Protein AF-A0A947RTA6-F1 (afdb_monomer_lite)

Structure (mmCIF, N/CA/C/O backbone):
data_AF-A0A947RTA6-F1
#
_entry.id   AF-A0A947RTA6-F1
#
loop_
_atom_site.group_PDB
_atom_site.id
_atom_site.type_symbol
_atom_site.label_atom_id
_atom_site.label_alt_id
_atom_site.label_comp_id
_atom_site.label_asym_id
_atom_site.label_entity_id
_atom_site.label_seq_id
_atom_site.pdbx_PDB_ins_code
_atom_site.Cartn_x
_atom_site.Cartn_y
_atom_site.Cartn_z
_atom_site.occupancy
_atom_site.B_iso_or_equiv
_atom_site.auth_seq_id
_atom_site.auth_comp_id
_atom_site.auth_asym_id
_atom_site.auth_atom_id
_atom_site.pdbx_PDB_model_num
ATOM 1 N N . ILE A 1 1 ? -16.380 -13.265 -7.299 1.00 76.31 1 ILE A N 1
ATOM 2 C CA . ILE A 1 1 ? -17.828 -12.977 -7.112 1.00 76.31 1 ILE A CA 1
ATOM 3 C C . ILE A 1 1 ? -18.449 -13.921 -6.078 1.00 76.31 1 ILE A C 1
ATOM 5 O O . ILE A 1 1 ? -18.954 -13.414 -5.090 1.00 76.31 1 ILE A O 1
ATOM 9 N N . CYS A 1 2 ? -18.299 -15.249 -6.206 1.00 90.50 2 CYS A N 1
ATOM 10 C CA . CYS A 1 2 ? -18.818 -16.237 -5.237 1.00 90.50 2 CYS A CA 1
ATOM 11 C C . CYS A 1 2 ? -18.542 -15.902 -3.748 1.00 90.50 2 CYS A C 1
ATOM 13 O O . CYS A 1 2 ? -19.460 -15.911 -2.937 1.00 90.50 2 CYS A O 1
ATOM 15 N N . TRP A 1 3 ? -17.313 -15.512 -3.388 1.00 91.00 3 TRP A N 1
ATOM 16 C CA . TRP A 1 3 ? -16.952 -15.201 -1.994 1.00 91.00 3 TRP A CA 1
ATOM 17 C C . TRP A 1 3 ? -17.714 -14.010 -1.384 1.00 91.00 3 TRP A C 1
ATOM 19 O O . TRP A 1 3 ? -18.095 -14.059 -0.215 1.00 91.00 3 TRP A O 1
ATOM 29 N N . LEU A 1 4 ? -17.994 -12.964 -2.173 1.00 91.19 4 LEU A N 1
ATOM 30 C CA . LEU A 1 4 ? -18.805 -11.832 -1.707 1.00 91.19 4 LEU A CA 1
ATOM 31 C C . LEU A 1 4 ? -20.249 -12.275 -1.475 1.00 91.19 4 LEU A C 1
ATOM 33 O O . LEU A 1 4 ? -20.838 -11.946 -0.451 1.00 91.19 4 LEU A O 1
ATOM 37 N N . THR A 1 5 ? -20.789 -13.078 -2.393 1.00 91.19 5 THR A N 1
ATOM 38 C CA . THR A 1 5 ? -22.144 -13.625 -2.285 1.00 91.19 5 THR A CA 1
ATOM 39 C C . THR A 1 5 ? -22.299 -14.469 -1.020 1.00 91.19 5 THR A C 1
ATOM 41 O O . THR A 1 5 ? -23.228 -14.248 -0.251 1.00 91.19 5 THR A O 1
ATOM 44 N N . VAL A 1 6 ? -21.360 -15.379 -0.748 1.00 90.88 6 VAL A N 1
ATOM 45 C CA . VAL A 1 6 ? -21.390 -16.226 0.458 1.00 90.88 6 VAL A CA 1
ATOM 46 C C . VAL A 1 6 ? -21.238 -15.395 1.736 1.00 90.88 6 VAL A C 1
ATOM 48 O O . VAL A 1 6 ? -21.965 -15.624 2.703 1.00 90.88 6 VAL A O 1
ATOM 51 N N . THR A 1 7 ? -20.348 -14.398 1.741 1.00 89.25 7 THR A N 1
ATOM 52 C CA . THR A 1 7 ? -20.145 -13.512 2.901 1.00 89.25 7 THR A CA 1
ATOM 53 C C . THR A 1 7 ? -21.414 -12.730 3.243 1.00 89.25 7 THR A C 1
ATOM 55 O O . THR A 1 7 ? -21.774 -12.642 4.412 1.00 89.25 7 THR A O 1
ATOM 58 N N . LEU A 1 8 ? -22.118 -12.204 2.237 1.00 87.38 8 LEU A N 1
ATOM 59 C CA . LEU A 1 8 ? -23.339 -11.416 2.440 1.00 87.38 8 LEU A CA 1
ATOM 60 C C . LEU A 1 8 ? -24.567 -12.273 2.780 1.00 87.38 8 LEU A C 1
ATOM 62 O O . LEU A 1 8 ? -25.468 -11.796 3.465 1.00 87.38 8 LEU A O 1
ATOM 66 N N . LEU A 1 9 ? -24.611 -13.526 2.317 1.00 91.50 9 LEU A N 1
ATOM 67 C CA . LEU A 1 9 ? -25.694 -14.465 2.634 1.00 91.50 9 LEU A CA 1
ATOM 68 C C . LEU A 1 9 ? -25.563 -15.088 4.031 1.00 91.50 9 LEU A C 1
ATO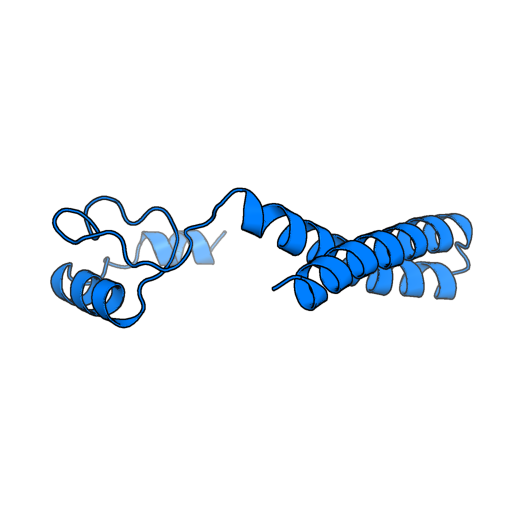M 70 O O . LEU A 1 9 ? -26.551 -15.564 4.592 1.00 91.50 9 LEU A O 1
ATOM 74 N N . THR A 1 10 ? -24.359 -15.114 4.600 1.00 89.56 10 THR A N 1
ATOM 75 C CA . THR A 1 10 ? -24.128 -15.688 5.929 1.00 89.56 10 THR A CA 1
ATOM 76 C C . THR A 1 10 ? -24.678 -14.755 7.008 1.00 89.56 10 THR A C 1
ATOM 78 O O . THR A 1 10 ? -24.485 -13.542 6.953 1.00 89.56 10 THR A O 1
ATOM 81 N N . ARG A 1 11 ? -25.366 -15.308 8.019 1.00 87.75 11 ARG A N 1
ATOM 82 C CA . ARG A 1 11 ? -25.936 -14.489 9.100 1.00 87.75 11 ARG A CA 1
ATOM 83 C C . ARG A 1 11 ? -24.830 -13.734 9.848 1.00 87.75 11 ARG A C 1
ATOM 85 O O . ARG A 1 11 ? -23.826 -14.352 10.213 1.00 87.75 11 ARG A O 1
ATOM 92 N N . PRO A 1 12 ? -25.024 -12.437 10.138 1.00 84.38 12 PRO A N 1
ATOM 93 C CA . PRO A 1 12 ? -24.071 -11.677 10.932 1.00 84.38 12 PRO A CA 1
ATOM 94 C C . PRO A 1 12 ? -23.974 -12.241 12.356 1.00 84.38 12 PRO A C 1
ATOM 96 O O . PRO A 1 12 ? -24.940 -12.768 12.911 1.00 84.38 12 PRO A O 1
ATOM 99 N N . VAL A 1 13 ? -22.789 -12.122 12.956 1.00 87.50 13 VAL A N 1
ATOM 100 C CA . VAL A 1 13 ? -22.541 -12.538 14.343 1.00 87.50 13 VAL A CA 1
ATOM 101 C C . VAL A 1 13 ? -23.328 -11.664 15.331 1.00 87.50 13 VAL A C 1
ATOM 103 O O . VAL A 1 13 ? -23.611 -10.499 15.056 1.00 87.50 13 VAL A O 1
ATOM 106 N N . ALA A 1 14 ? -23.659 -12.210 16.505 1.00 91.06 14 ALA A N 1
ATOM 107 C CA . ALA A 1 14 ? -24.362 -11.473 17.555 1.00 91.06 14 ALA A CA 1
ATOM 108 C C . ALA A 1 14 ? -23.615 -10.191 17.980 1.00 91.06 14 ALA A C 1
ATOM 110 O O . ALA A 1 14 ? -22.394 -10.200 18.168 1.00 91.06 14 ALA A O 1
ATOM 111 N N . MET A 1 15 ? -24.369 -9.106 18.198 1.00 87.75 15 MET A N 1
ATOM 112 C CA . MET A 1 15 ? -23.835 -7.772 18.506 1.00 87.75 15 MET A CA 1
ATOM 113 C C . MET A 1 15 ? -22.956 -7.753 19.765 1.00 87.75 15 MET A C 1
ATOM 115 O O . MET A 1 15 ? -21.919 -7.092 19.786 1.00 87.75 15 MET A O 1
ATOM 119 N N . ASP A 1 16 ? -23.308 -8.525 20.794 1.00 87.06 16 ASP A N 1
ATOM 120 C CA . ASP A 1 16 ? -22.534 -8.575 22.040 1.00 87.06 16 ASP A CA 1
ATOM 121 C C . ASP A 1 16 ? -21.140 -9.174 21.837 1.00 87.06 16 ASP A C 1
ATOM 123 O O . ASP A 1 16 ? -20.160 -8.683 22.402 1.00 87.06 16 ASP A O 1
ATOM 127 N N . ARG A 1 17 ? -21.011 -10.173 20.951 1.00 87.81 17 ARG A N 1
ATOM 128 C CA . ARG A 1 17 ? -19.695 -10.708 20.576 1.00 87.81 17 ARG A CA 1
ATOM 129 C C . ARG A 1 17 ? -18.867 -9.681 19.815 1.00 87.81 17 ARG A C 1
ATOM 131 O O . ARG A 1 17 ? -17.665 -9.578 20.049 1.00 87.81 17 ARG A O 1
ATOM 138 N N . LEU A 1 18 ? -19.503 -8.914 18.932 1.00 86.88 18 LEU A N 1
ATOM 139 C CA . LEU A 1 18 ? -18.837 -7.881 18.143 1.00 86.88 18 LEU A CA 1
ATOM 140 C C . LEU A 1 18 ? -18.309 -6.747 19.037 1.00 86.88 18 LEU A C 1
ATOM 142 O O . LEU A 1 18 ? -17.173 -6.307 18.872 1.00 86.88 18 LEU A O 1
ATOM 146 N N . ARG A 1 19 ? -19.086 -6.348 20.051 1.00 86.12 19 ARG A N 1
ATOM 147 C CA . ARG A 1 19 ? -18.668 -5.381 21.080 1.00 86.12 19 ARG A CA 1
ATOM 148 C C . ARG A 1 19 ? -17.522 -5.904 21.944 1.00 86.12 19 ARG A C 1
ATOM 150 O O . ARG A 1 19 ? -16.575 -5.161 22.198 1.00 86.12 19 ARG A O 1
ATOM 157 N N . ALA A 1 20 ? -17.580 -7.168 22.373 1.00 86.50 20 ALA A N 1
ATOM 158 C CA . ALA A 1 20 ? -16.503 -7.798 23.140 1.00 86.50 20 ALA A CA 1
ATOM 159 C C . ALA A 1 20 ? -15.194 -7.869 22.333 1.00 86.50 20 ALA A C 1
ATOM 161 O O . ALA A 1 20 ? -14.123 -7.563 22.856 1.00 86.50 20 ALA A O 1
ATOM 162 N N . PHE A 1 21 ? -15.282 -8.203 21.043 1.00 85.38 21 PHE A N 1
ATOM 163 C CA . PHE A 1 21 ? -14.144 -8.184 20.126 1.00 85.38 21 PHE A CA 1
ATOM 164 C C . PHE A 1 21 ? -13.566 -6.773 19.956 1.00 85.38 21 PHE A C 1
ATOM 166 O O . PHE A 1 21 ? -12.362 -6.578 20.132 1.00 85.38 21 PHE A O 1
ATOM 173 N N . HIS A 1 22 ? -14.423 -5.785 19.674 1.00 83.50 22 HIS A N 1
ATOM 174 C CA . HIS A 1 22 ? -14.016 -4.392 19.489 1.00 83.50 22 HIS A CA 1
ATOM 175 C C . HIS A 1 22 ? -13.304 -3.839 20.732 1.00 83.50 22 HIS A C 1
ATOM 177 O O . HIS A 1 22 ? -12.262 -3.202 20.615 1.00 83.50 22 HIS A O 1
ATOM 183 N N . ALA A 1 23 ? -13.815 -4.142 21.930 1.00 81.56 23 ALA A N 1
ATOM 184 C CA . ALA A 1 23 ? -13.194 -3.731 23.189 1.00 81.56 23 ALA A CA 1
ATOM 185 C C . ALA A 1 23 ? -11.824 -4.385 23.436 1.00 81.56 23 ALA A C 1
ATOM 187 O O . ALA A 1 23 ? -10.976 -3.779 24.083 1.00 81.56 23 ALA A O 1
ATOM 188 N N . ARG A 1 24 ? -11.607 -5.610 22.942 1.00 82.56 24 ARG A N 1
ATOM 189 C CA . ARG A 1 24 ? -10.357 -6.352 23.149 1.00 82.56 24 ARG A CA 1
ATOM 190 C C . ARG A 1 24 ? -9.249 -5.932 22.189 1.00 82.56 24 ARG A C 1
ATOM 192 O O . ARG A 1 24 ? -8.097 -5.865 22.597 1.00 82.56 24 ARG A O 1
ATOM 199 N N . VAL A 1 25 ? -9.585 -5.730 20.917 1.00 80.25 25 VAL A N 1
ATOM 200 C CA . VAL A 1 25 ? -8.592 -5.503 19.852 1.00 80.25 25 VAL A CA 1
ATOM 201 C C . VAL A 1 25 ? -8.409 -4.014 19.551 1.00 80.25 25 VAL A C 1
ATOM 203 O O . VAL A 1 25 ? -7.378 -3.633 19.012 1.00 80.25 25 VAL A O 1
ATOM 206 N N . GLY A 1 26 ? -9.385 -3.170 19.903 1.00 75.31 26 GLY A N 1
ATOM 207 C CA . GLY A 1 26 ? -9.363 -1.742 19.578 1.00 75.31 26 GLY A CA 1
ATOM 208 C C . GLY A 1 26 ? -9.102 -1.457 18.094 1.00 75.31 26 GLY A C 1
ATOM 209 O O . GLY A 1 26 ? -8.222 -0.654 17.786 1.00 75.31 26 GLY A O 1
ATOM 210 N N . PRO A 1 27 ? -9.787 -2.145 17.165 1.00 71.94 27 PRO A N 1
ATOM 211 C CA . PRO A 1 27 ? -9.468 -2.047 15.750 1.00 71.94 27 PRO A CA 1
ATOM 212 C C . PRO A 1 27 ? -9.744 -0.637 15.209 1.00 71.94 27 PRO A C 1
ATOM 214 O O . PRO A 1 27 ? -10.804 -0.062 15.450 1.00 71.94 27 PRO A O 1
ATOM 217 N N . GLY A 1 28 ? -8.823 -0.105 14.407 1.00 69.31 28 GLY A N 1
ATOM 218 C CA . GLY A 1 28 ? -9.071 1.112 13.636 1.00 69.31 28 GLY A CA 1
ATOM 219 C C . GLY A 1 28 ? -10.157 0.905 12.567 1.00 69.31 28 GLY A C 1
ATOM 220 O O . GLY A 1 28 ? -10.387 -0.216 12.111 1.00 69.31 28 GLY A O 1
ATOM 221 N N . GLY A 1 29 ? -10.829 1.983 12.148 1.00 71.94 29 GLY A N 1
ATOM 222 C CA . GLY A 1 29 ? -11.777 1.969 11.022 1.00 71.94 29 GLY A CA 1
ATOM 223 C C . GLY A 1 29 ? -13.206 2.398 11.371 1.00 71.94 29 GLY A C 1
ATOM 224 O O . GLY A 1 29 ? -13.462 2.982 12.422 1.00 71.94 29 GLY A O 1
ATOM 225 N N . ILE A 1 30 ? -14.143 2.134 10.453 1.00 74.56 30 ILE A N 1
ATOM 226 C CA . ILE A 1 30 ? -15.545 2.569 10.549 1.00 74.56 30 ILE A CA 1
ATOM 227 C C . ILE A 1 30 ? -16.373 1.474 11.238 1.00 74.56 30 ILE A C 1
ATOM 229 O O . ILE A 1 30 ? -16.919 0.588 10.587 1.00 74.56 30 ILE A O 1
ATOM 233 N N . TRP A 1 31 ? -16.467 1.540 12.568 1.00 78.75 31 TRP A N 1
ATOM 234 C CA . TRP A 1 31 ? -17.179 0.549 13.394 1.00 78.75 31 TRP A CA 1
ATOM 235 C C . TRP A 1 31 ? -18.640 0.909 13.718 1.00 78.75 31 TRP A C 1
ATOM 237 O O . TRP A 1 31 ? -19.341 0.127 14.361 1.00 78.75 31 TRP A O 1
ATOM 247 N N . GLY A 1 32 ? -19.122 2.066 13.249 1.00 76.56 32 GLY A N 1
ATOM 248 C CA . GLY A 1 32 ? -20.529 2.483 13.304 1.00 76.56 32 GLY A CA 1
ATOM 249 C C . GLY A 1 32 ? -21.229 2.171 14.645 1.00 76.56 32 GLY A C 1
ATOM 250 O O . GLY A 1 32 ? -20.736 2.589 15.695 1.00 76.56 32 GLY A O 1
ATOM 251 N N . PRO A 1 33 ? -22.352 1.421 14.652 1.00 79.56 33 PRO A N 1
ATOM 252 C CA . PRO A 1 33 ? -23.144 1.150 15.860 1.00 79.56 33 PRO A CA 1
ATOM 253 C C . PRO A 1 33 ? -22.445 0.249 16.895 1.00 79.56 33 PRO A C 1
ATOM 255 O O . PRO A 1 33 ? -22.888 0.178 18.040 1.00 79.56 33 PRO A O 1
ATOM 258 N N . VAL A 1 34 ? -21.355 -0.431 16.526 1.00 82.44 34 VAL A N 1
ATOM 259 C CA . VAL A 1 34 ? -20.557 -1.263 17.446 1.00 82.44 34 VAL A CA 1
ATOM 260 C C . VAL A 1 34 ? -19.726 -0.392 18.385 1.00 82.44 34 VAL A C 1
ATOM 262 O O . VAL A 1 34 ? -19.531 -0.749 19.547 1.00 82.44 34 VAL A O 1
ATOM 265 N N . ALA A 1 35 ? -19.258 0.753 17.883 1.00 74.50 35 ALA A N 1
ATOM 266 C CA . ALA A 1 35 ? -18.440 1.705 18.626 1.00 74.50 35 ALA A CA 1
ATOM 267 C C . ALA A 1 35 ? -19.270 2.743 19.406 1.00 74.50 35 ALA A C 1
ATOM 269 O O . ALA A 1 35 ? -18.719 3.476 20.226 1.00 74.50 35 ALA A O 1
ATOM 270 N N . ALA A 1 36 ? -20.587 2.810 19.181 1.00 68.56 36 ALA A N 1
ATOM 271 C CA . ALA A 1 36 ? -21.465 3.757 19.859 1.00 68.56 36 ALA A CA 1
ATOM 272 C C . ALA A 1 36 ? -21.454 3.535 21.387 1.00 68.56 36 ALA A C 1
ATOM 274 O O . ALA A 1 36 ? -21.787 2.454 21.871 1.00 68.56 36 ALA A O 1
ATOM 275 N N . GLY A 1 37 ? -21.075 4.570 22.146 1.00 61.41 37 GLY A N 1
ATOM 276 C CA . GLY A 1 37 ? -21.089 4.562 23.616 1.00 61.41 37 GLY A CA 1
ATOM 277 C C . GLY A 1 37 ? -19.803 4.084 24.303 1.00 61.41 37 GLY A C 1
ATOM 278 O O . GLY A 1 37 ? -19.792 3.957 25.525 1.00 61.41 37 GLY A O 1
ATOM 279 N N . ARG A 1 38 ? -18.710 3.842 23.566 1.00 62.47 38 ARG A N 1
ATOM 280 C CA . ARG A 1 38 ? -17.369 3.611 24.139 1.00 62.47 38 ARG A CA 1
ATOM 281 C C . ARG A 1 38 ? -16.402 4.693 23.642 1.00 62.47 38 ARG A C 1
ATOM 283 O O . ARG A 1 38 ? -16.504 5.068 22.474 1.00 62.47 38 ARG A O 1
ATOM 290 N N . PRO A 1 39 ? -15.466 5.194 24.476 1.00 55.66 39 PRO A N 1
ATOM 291 C CA . PRO A 1 39 ? -14.395 6.051 23.980 1.00 55.66 39 PRO A CA 1
ATOM 292 C C . PRO A 1 39 ? -13.678 5.314 22.848 1.00 55.66 39 PRO A C 1
ATOM 294 O O . PRO A 1 39 ? -13.412 4.114 22.971 1.00 55.66 39 PRO A O 1
ATOM 297 N N . ALA A 1 40 ? -13.443 6.016 21.735 1.00 57.22 40 ALA A N 1
ATOM 298 C CA . ALA A 1 40 ? -12.715 5.474 20.596 1.00 57.22 40 ALA A CA 1
ATOM 299 C C . ALA A 1 40 ? -11.450 4.798 21.127 1.00 57.22 40 ALA A C 1
ATOM 301 O O . ALA A 1 40 ? -10.691 5.419 21.875 1.00 57.22 40 ALA A O 1
ATOM 302 N N . ALA A 1 41 ? -11.265 3.513 20.813 1.00 55.94 41 ALA A N 1
ATOM 303 C CA . ALA A 1 41 ? -10.024 2.845 21.155 1.00 55.94 41 ALA A CA 1
ATOM 304 C C . ALA A 1 41 ? -8.892 3.712 20.599 1.00 55.94 41 ALA A C 1
ATOM 306 O O . ALA A 1 41 ? -8.929 4.106 19.436 1.00 55.94 41 ALA A O 1
ATOM 307 N N . THR A 1 42 ? -7.910 4.032 21.433 1.00 52.66 42 THR A N 1
ATOM 308 C CA . THR A 1 42 ? -6.737 4.860 21.113 1.00 52.66 42 THR A CA 1
ATOM 309 C C . THR A 1 42 ? -5.807 4.221 20.071 1.00 52.66 42 THR A C 1
ATOM 311 O O . THR A 1 42 ? -4.663 4.637 19.913 1.00 52.66 42 THR A O 1
ATOM 314 N N . GLY A 1 43 ? -6.288 3.219 19.335 1.00 54.00 43 GLY A N 1
ATOM 315 C CA . GLY A 1 43 ? -5.675 2.734 18.117 1.00 54.00 43 GLY A CA 1
ATOM 316 C C . GLY A 1 43 ? -6.000 3.718 17.011 1.00 54.00 43 GLY A C 1
ATOM 317 O O . GLY A 1 43 ? -7.163 3.892 16.648 1.00 54.00 43 GLY A O 1
ATOM 318 N N . THR A 1 44 ? -4.961 4.377 16.509 1.00 55.88 44 THR A N 1
A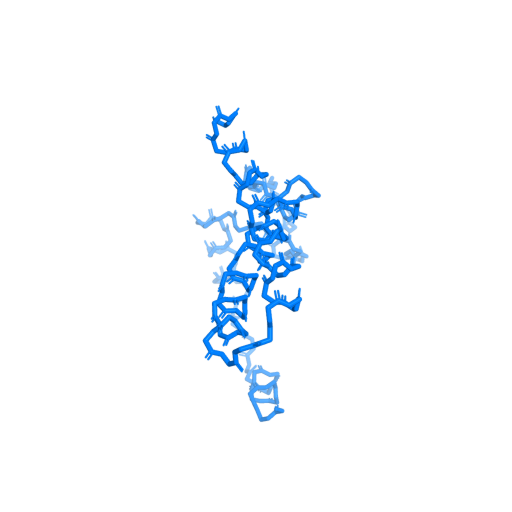TOM 319 C CA . THR A 1 44 ? -4.965 5.122 15.255 1.00 55.88 44 THR A CA 1
ATOM 320 C C . THR A 1 44 ? -5.914 4.450 14.269 1.00 55.88 44 THR A C 1
ATOM 322 O O . THR A 1 44 ? -5.660 3.358 13.758 1.00 55.88 44 THR A O 1
ATOM 325 N N . GLY A 1 45 ? -7.064 5.088 14.033 1.00 54.31 45 GLY A N 1
ATOM 326 C CA . GLY A 1 45 ? -7.942 4.704 12.938 1.00 54.31 45 GLY A CA 1
ATOM 327 C C . GLY A 1 45 ? -7.156 4.712 11.629 1.00 54.31 45 GLY A C 1
ATOM 328 O O . GLY A 1 45 ? -5.983 5.078 11.605 1.00 54.31 45 GLY A O 1
ATOM 329 N N . LEU A 1 46 ? -7.803 4.354 10.522 1.00 56.16 46 LEU A N 1
ATOM 330 C CA . LEU A 1 46 ? -7.267 4.570 9.177 1.00 56.16 46 LEU A CA 1
ATOM 331 C C . LEU A 1 46 ? -7.093 6.084 8.931 1.00 56.16 46 LEU A C 1
ATOM 333 O O . LEU A 1 46 ? -7.870 6.724 8.230 1.00 56.16 46 LEU A O 1
ATOM 337 N N . ALA A 1 47 ? -6.128 6.686 9.611 1.00 62.66 47 ALA A N 1
ATOM 338 C CA . ALA A 1 47 ? -5.820 8.085 9.573 1.00 62.66 47 ALA A CA 1
ATOM 339 C C . ALA A 1 47 ? -5.038 8.318 8.292 1.00 62.66 47 ALA A C 1
ATOM 341 O O . ALA A 1 47 ? -4.268 7.468 7.836 1.00 62.66 47 ALA A O 1
ATOM 342 N N . TRP A 1 48 ? -5.194 9.510 7.733 1.00 58.81 48 TRP A N 1
ATOM 343 C CA . TRP A 1 48 ? -4.462 9.919 6.540 1.00 58.81 48 TRP A CA 1
ATOM 344 C C . TRP A 1 48 ? -2.937 9.742 6.694 1.00 58.81 48 TRP A C 1
ATOM 346 O O . TRP A 1 48 ? -2.238 9.443 5.728 1.00 58.81 48 TRP A O 1
ATOM 356 N N . GLY A 1 49 ? -2.432 9.831 7.933 1.00 67.56 49 GLY A N 1
ATOM 357 C CA . GLY A 1 49 ? -1.036 9.564 8.285 1.00 67.56 49 GLY A CA 1
ATOM 358 C C . GLY A 1 49 ? -0.570 8.124 8.040 1.00 67.56 49 GLY A C 1
ATOM 359 O O . GLY A 1 49 ? 0.599 7.931 7.729 1.00 67.56 49 GLY A O 1
ATOM 360 N N . THR A 1 50 ? -1.458 7.127 8.097 1.00 74.25 50 THR A N 1
ATOM 361 C CA . THR A 1 50 ? -1.135 5.704 7.866 1.00 74.25 50 THR A CA 1
ATOM 362 C C . THR A 1 50 ? -1.233 5.316 6.385 1.00 74.25 50 THR A C 1
ATOM 364 O O . THR A 1 50 ? -0.591 4.362 5.949 1.00 74.25 50 THR A O 1
ATOM 367 N N . LEU A 1 51 ? -1.978 6.077 5.573 1.00 81.38 51 LEU A N 1
ATOM 368 C CA . LEU A 1 51 ? -2.122 5.805 4.136 1.00 81.38 51 LEU A CA 1
ATOM 369 C C . LEU A 1 51 ? -0.830 6.059 3.354 1.00 81.38 51 LEU A C 1
ATOM 371 O O . LEU A 1 51 ? -0.521 5.322 2.422 1.00 81.38 51 LEU A O 1
ATOM 375 N N . ARG A 1 52 ? -0.057 7.080 3.739 1.00 83.31 52 ARG A N 1
ATOM 376 C CA . ARG A 1 52 ? 1.222 7.415 3.096 1.00 83.31 52 ARG A CA 1
ATOM 377 C C . ARG A 1 52 ? 2.268 6.292 3.211 1.00 83.31 52 ARG A C 1
ATOM 379 O O . ARG A 1 52 ? 2.748 5.860 2.163 1.00 83.31 52 ARG A O 1
ATOM 386 N N . PRO A 1 53 ? 2.621 5.783 4.409 1.00 86.31 53 PRO A N 1
ATOM 387 C CA . PRO A 1 53 ? 3.541 4.652 4.525 1.00 86.31 53 PRO A CA 1
ATOM 388 C C . PRO A 1 53 ? 2.969 3.372 3.904 1.00 86.31 53 PRO A C 1
ATOM 390 O O . PRO A 1 53 ? 3.725 2.603 3.318 1.00 86.31 53 PRO A O 1
ATOM 393 N N . TRP A 1 54 ? 1.647 3.165 3.948 1.00 87.75 54 TRP A N 1
ATOM 394 C CA . TRP A 1 54 ? 1.005 2.037 3.265 1.00 87.75 54 TRP A CA 1
ATOM 395 C C . TRP A 1 54 ? 1.210 2.087 1.745 1.00 87.75 54 TRP A C 1
ATOM 397 O O . TRP A 1 54 ? 1.716 1.129 1.163 1.00 87.75 54 TRP A O 1
ATOM 407 N N . ALA A 1 55 ? 0.886 3.213 1.103 1.00 90.50 55 ALA A N 1
ATOM 408 C CA . ALA A 1 55 ? 1.056 3.387 -0.338 1.00 90.50 55 ALA A CA 1
ATOM 409 C C . ALA A 1 55 ? 2.534 3.295 -0.749 1.00 90.50 55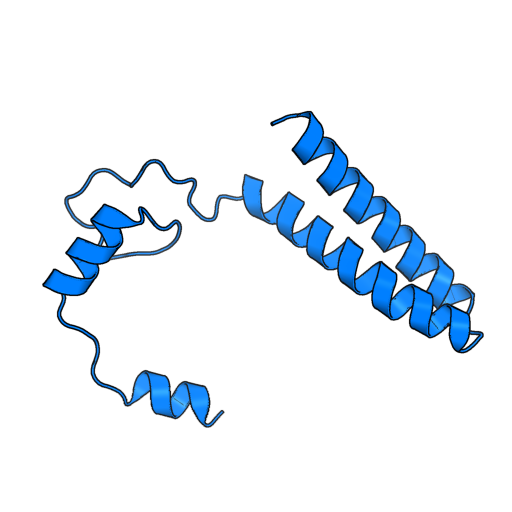 ALA A C 1
ATOM 411 O O . ALA A 1 55 ? 2.858 2.698 -1.775 1.00 90.50 55 ALA A O 1
ATOM 412 N N . ALA A 1 56 ? 3.436 3.830 0.077 1.00 91.69 56 ALA A N 1
ATOM 413 C CA . ALA A 1 56 ? 4.874 3.709 -0.129 1.00 91.69 56 ALA A CA 1
ATOM 414 C C . ALA A 1 56 ? 5.357 2.250 -0.048 1.00 91.69 56 ALA A C 1
ATOM 416 O O . ALA A 1 56 ? 6.150 1.828 -0.889 1.00 91.69 56 ALA A O 1
ATOM 417 N N . GLY A 1 57 ? 4.840 1.462 0.901 1.00 92.25 57 GLY A N 1
ATOM 418 C CA . GLY A 1 57 ? 5.109 0.026 0.995 1.00 92.25 57 GLY A CA 1
ATOM 419 C C . GLY A 1 57 ? 4.594 -0.742 -0.223 1.00 92.25 57 GLY A C 1
ATOM 420 O O . GLY A 1 57 ? 5.327 -1.537 -0.804 1.00 92.25 57 GLY A O 1
ATOM 421 N N . VAL A 1 58 ? 3.376 -0.440 -0.677 1.00 94.50 58 VAL A N 1
ATOM 422 C CA . VAL A 1 58 ? 2.794 -1.019 -1.900 1.00 94.50 58 VAL A CA 1
ATOM 423 C C . VAL A 1 58 ? 3.667 -0.716 -3.125 1.00 94.50 58 VAL A C 1
ATOM 425 O O . VAL A 1 58 ? 4.001 -1.629 -3.883 1.00 94.50 58 VAL A O 1
ATOM 428 N N . ALA A 1 59 ? 4.080 0.543 -3.300 1.00 93.38 59 ALA A N 1
ATOM 429 C 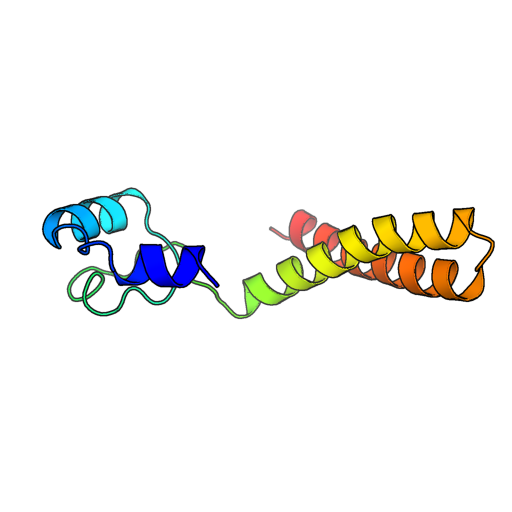CA . ALA A 1 59 ? 4.966 0.953 -4.387 1.00 93.38 59 ALA A CA 1
ATOM 430 C C . ALA A 1 59 ? 6.342 0.269 -4.304 1.00 93.38 59 ALA A C 1
ATOM 432 O O . ALA A 1 59 ? 6.870 -0.164 -5.327 1.00 93.38 59 ALA A O 1
ATOM 433 N N . MET A 1 60 ? 6.894 0.115 -3.095 1.00 95.12 60 MET A N 1
ATOM 434 C CA . MET A 1 60 ? 8.145 -0.606 -2.853 1.00 95.12 60 MET A CA 1
ATOM 435 C C . MET A 1 60 ? 8.050 -2.073 -3.276 1.00 95.12 60 MET A C 1
ATOM 437 O O . MET A 1 60 ? 8.872 -2.537 -4.067 1.00 95.12 60 MET A O 1
ATOM 441 N N . THR A 1 61 ? 7.049 -2.802 -2.779 1.00 95.75 61 THR A N 1
ATOM 442 C CA . THR A 1 61 ? 6.895 -4.234 -3.059 1.00 95.75 61 THR A CA 1
ATOM 443 C C . THR A 1 61 ? 6.656 -4.482 -4.544 1.00 95.75 61 THR A C 1
ATOM 445 O O . THR A 1 61 ? 7.396 -5.247 -5.160 1.00 95.75 61 THR A O 1
ATOM 448 N N . TYR A 1 62 ? 5.678 -3.803 -5.151 1.00 95.38 62 TYR A N 1
ATOM 449 C CA . TYR A 1 62 ? 5.370 -4.018 -6.565 1.00 95.38 62 TYR A CA 1
ATOM 450 C C . TYR A 1 62 ? 6.463 -3.498 -7.494 1.00 95.38 62 TYR A C 1
ATOM 452 O O . TYR A 1 62 ? 6.787 -4.170 -8.472 1.00 95.38 62 TYR A O 1
ATOM 460 N N . GLY A 1 63 ? 7.068 -2.349 -7.188 1.00 94.19 63 GLY A N 1
ATOM 461 C CA . GLY A 1 63 ? 8.189 -1.821 -7.960 1.00 94.19 63 GLY A CA 1
ATOM 462 C C . GLY A 1 63 ? 9.377 -2.782 -7.972 1.00 94.19 63 GLY A C 1
ATOM 463 O O . GLY A 1 63 ? 9.980 -2.991 -9.021 1.00 94.19 63 GLY A O 1
ATOM 464 N N . LEU A 1 64 ? 9.669 -3.441 -6.845 1.00 95.31 64 LEU A N 1
ATOM 465 C CA . LEU A 1 64 ? 10.736 -4.435 -6.773 1.00 95.31 64 LEU A CA 1
ATOM 466 C C . LEU A 1 64 ? 10.367 -5.716 -7.532 1.00 95.31 64 LEU A C 1
ATOM 468 O O . LEU A 1 64 ? 11.142 -6.164 -8.373 1.00 95.31 64 LEU A O 1
ATOM 472 N N . THR A 1 65 ? 9.184 -6.288 -7.289 1.00 95.75 65 THR A N 1
ATOM 473 C CA . THR A 1 65 ? 8.762 -7.543 -7.935 1.00 95.75 65 THR A CA 1
ATOM 474 C C . THR A 1 65 ? 8.630 -7.390 -9.451 1.00 95.75 65 THR A C 1
ATOM 476 O O . THR A 1 65 ? 9.195 -8.186 -10.203 1.00 95.75 65 THR A O 1
ATOM 479 N N . PHE A 1 66 ? 7.928 -6.357 -9.924 1.00 94.00 66 PHE A N 1
ATOM 480 C CA . PHE A 1 66 ? 7.746 -6.130 -11.358 1.00 94.00 66 PHE A CA 1
ATOM 481 C C . PHE A 1 66 ? 8.979 -5.514 -12.015 1.00 94.00 66 PHE A C 1
ATOM 483 O O . PHE A 1 66 ? 9.262 -5.841 -13.164 1.00 94.00 66 PHE A O 1
ATOM 490 N N . GLY A 1 67 ? 9.733 -4.666 -11.311 1.00 94.69 67 GLY A N 1
ATOM 491 C CA . GLY A 1 67 ? 10.975 -4.090 -11.826 1.00 94.69 67 GLY A CA 1
ATOM 492 C C . GLY A 1 67 ? 12.043 -5.154 -12.057 1.00 94.69 67 GLY A C 1
ATOM 493 O O . GLY A 1 67 ? 12.625 -5.202 -13.139 1.00 94.69 67 GLY A O 1
ATOM 494 N N . LEU A 1 68 ? 12.231 -6.070 -11.100 1.00 95.00 68 LEU A N 1
ATOM 495 C CA . LEU A 1 68 ? 13.105 -7.232 -11.285 1.00 95.00 68 LEU A CA 1
ATOM 496 C C . LEU A 1 68 ? 12.596 -8.145 -12.401 1.00 95.00 68 LEU A C 1
ATOM 498 O O . LEU A 1 68 ? 13.381 -8.554 -13.252 1.00 95.00 68 LEU A O 1
ATOM 502 N N . GLY A 1 69 ? 11.287 -8.416 -12.447 1.00 95.62 69 GLY A N 1
ATOM 503 C CA . GLY A 1 69 ? 10.691 -9.191 -13.536 1.00 95.62 69 GLY A CA 1
ATOM 504 C C . GLY A 1 69 ? 10.998 -8.586 -14.910 1.00 95.62 69 GLY A C 1
ATOM 505 O O . GLY A 1 69 ? 11.452 -9.287 -15.810 1.00 95.62 69 GLY A O 1
ATOM 506 N N . LYS A 1 70 ? 10.823 -7.269 -15.061 1.00 93.44 70 LYS A N 1
ATOM 507 C CA . LYS A 1 70 ? 11.099 -6.534 -16.303 1.00 93.44 70 LYS A CA 1
ATOM 508 C C . LYS A 1 70 ? 12.584 -6.479 -16.660 1.00 93.44 70 LYS A C 1
ATOM 510 O O . LYS A 1 70 ? 12.908 -6.613 -17.837 1.00 93.44 70 LYS A O 1
ATOM 515 N N . ALA A 1 71 ? 13.470 -6.367 -15.670 1.00 92.81 71 ALA A N 1
ATOM 516 C CA . ALA A 1 71 ? 14.914 -6.441 -15.885 1.00 92.81 71 ALA A CA 1
ATOM 517 C C . ALA A 1 71 ? 15.321 -7.808 -16.454 1.00 92.81 71 ALA A C 1
ATOM 519 O O . ALA A 1 71 ? 16.060 -7.875 -17.433 1.00 92.81 71 ALA A O 1
ATOM 520 N N . LEU A 1 72 ? 14.781 -8.895 -15.890 1.00 95.19 72 LEU A N 1
ATOM 521 C CA . LEU A 1 72 ? 15.029 -10.258 -16.373 1.00 95.19 72 LEU A CA 1
ATOM 522 C C . LEU A 1 72 ? 14.477 -10.490 -17.787 1.00 95.19 72 LEU A C 1
ATOM 524 O O . LEU A 1 72 ? 15.071 -11.228 -18.565 1.00 95.19 72 LEU A O 1
ATOM 528 N N . LEU A 1 73 ? 13.363 -9.839 -18.128 1.00 94.75 73 LEU A N 1
ATOM 529 C CA . LEU A 1 73 ? 12.751 -9.875 -19.461 1.00 94.75 73 LEU A CA 1
ATOM 530 C C . LEU A 1 73 ? 13.483 -8.990 -20.496 1.00 94.75 73 LEU A C 1
ATOM 532 O O . LEU A 1 73 ? 13.092 -8.987 -21.660 1.00 94.75 73 LEU A O 1
ATOM 536 N N . GLY A 1 74 ? 14.524 -8.244 -20.098 1.00 91.75 74 GLY A N 1
ATOM 537 C CA . GLY A 1 74 ? 15.308 -7.367 -20.980 1.00 91.75 74 GLY A CA 1
ATOM 538 C C . GLY A 1 74 ? 14.681 -5.994 -21.260 1.00 91.75 74 GLY A C 1
ATOM 539 O O . GLY A 1 74 ? 15.217 -5.218 -22.051 1.00 91.75 74 GLY A O 1
ATOM 540 N N . ASP A 1 75 ? 13.568 -5.662 -20.602 1.00 92.94 75 ASP A N 1
ATOM 541 C CA . ASP A 1 75 ? 12.881 -4.370 -20.709 1.00 92.94 75 ASP A CA 1
ATOM 542 C C . ASP A 1 75 ? 13.455 -3.392 -19.670 1.00 92.94 75 ASP A C 1
ATOM 544 O O . ASP A 1 75 ? 12.887 -3.141 -18.600 1.00 92.94 75 ASP A O 1
ATOM 548 N N . TRP A 1 76 ? 14.653 -2.885 -19.972 1.00 91.75 76 TRP A N 1
ATOM 549 C CA . TRP A 1 76 ? 15.449 -2.062 -19.058 1.00 91.75 76 TRP A CA 1
ATOM 550 C C . TRP A 1 76 ? 14.803 -0.717 -18.715 1.00 91.75 76 TRP A C 1
ATOM 552 O O . TRP A 1 76 ? 14.996 -0.213 -17.609 1.00 91.75 76 TRP A O 1
ATOM 562 N N . THR A 1 77 ? 14.018 -0.133 -19.623 1.00 91.88 77 THR A N 1
ATOM 563 C CA . THR A 1 77 ? 13.349 1.154 -19.379 1.00 91.88 77 THR A CA 1
ATOM 564 C C . THR A 1 77 ? 12.228 0.994 -18.356 1.00 91.88 77 THR A C 1
ATOM 566 O O . THR A 1 77 ? 12.199 1.729 -17.365 1.00 91.88 77 THR A O 1
ATOM 569 N N . ALA A 1 78 ? 11.357 -0.007 -18.525 1.00 91.38 78 ALA A N 1
ATOM 570 C CA . ALA A 1 78 ? 10.326 -0.320 -17.541 1.00 91.38 78 ALA A CA 1
ATOM 571 C C . ALA A 1 78 ? 10.941 -0.756 -16.203 1.00 91.38 78 ALA A C 1
ATOM 573 O O . ALA A 1 78 ? 10.461 -0.349 -15.143 1.00 91.38 78 ALA A O 1
ATOM 574 N N . ALA A 1 79 ? 12.029 -1.533 -16.242 1.00 93.19 79 ALA A N 1
ATOM 575 C CA . ALA A 1 79 ? 12.751 -1.950 -15.046 1.00 93.19 79 ALA A CA 1
ATOM 576 C C . ALA A 1 79 ? 13.284 -0.755 -14.244 1.00 93.19 79 ALA A C 1
ATOM 578 O O . ALA A 1 79 ? 13.033 -0.673 -13.045 1.00 93.19 79 ALA A O 1
ATOM 579 N N . LEU A 1 80 ? 13.963 0.199 -14.889 1.00 94.50 80 LEU A N 1
ATOM 580 C CA . LEU A 1 80 ? 14.511 1.384 -14.220 1.00 94.50 80 LEU A CA 1
ATOM 581 C C . LEU A 1 80 ? 13.420 2.246 -13.579 1.00 94.50 80 LEU A C 1
ATOM 583 O O . LEU A 1 80 ? 13.583 2.694 -12.445 1.00 94.50 80 LEU A O 1
ATOM 587 N N . VAL A 1 81 ? 12.295 2.446 -14.269 1.00 94.56 81 VAL A N 1
ATOM 588 C CA . VAL A 1 81 ? 11.164 3.220 -13.736 1.00 94.56 81 VAL A CA 1
ATOM 589 C C . VAL A 1 81 ? 10.551 2.529 -12.512 1.00 94.56 81 VAL A C 1
ATOM 591 O O . VAL A 1 81 ? 10.326 3.170 -11.483 1.00 94.56 81 VAL A O 1
ATOM 594 N N . LEU A 1 82 ? 10.316 1.217 -12.589 1.00 93.88 82 LEU A N 1
ATOM 595 C CA . LEU A 1 82 ? 9.728 0.435 -11.497 1.00 93.88 82 LEU A CA 1
ATOM 596 C C . LEU A 1 82 ? 10.672 0.310 -10.295 1.00 93.88 82 LEU A C 1
ATOM 598 O O . LEU A 1 82 ? 10.236 0.472 -9.155 1.00 93.88 82 LEU A O 1
ATOM 602 N N . LEU A 1 83 ? 11.967 0.095 -10.534 1.00 93.62 83 LEU A N 1
ATOM 603 C CA . LEU A 1 83 ? 12.981 0.058 -9.480 1.00 93.62 83 LEU A CA 1
ATOM 604 C C . LEU A 1 83 ? 13.184 1.440 -8.846 1.00 93.62 83 LEU A C 1
ATOM 606 O O . LEU A 1 83 ? 13.309 1.534 -7.626 1.00 93.62 83 LEU A O 1
ATOM 610 N N . GLY A 1 84 ? 13.139 2.519 -9.632 1.00 94.88 84 GLY A N 1
ATOM 611 C CA . GLY A 1 84 ? 13.168 3.889 -9.116 1.00 94.88 84 GLY A CA 1
ATOM 612 C C . GLY A 1 84 ? 11.984 4.182 -8.191 1.00 94.88 84 GLY A C 1
ATOM 613 O O . GLY A 1 84 ? 12.172 4.703 -7.088 1.00 94.88 84 GLY A O 1
ATOM 614 N N . MET A 1 85 ? 10.773 3.768 -8.583 1.00 94.06 85 MET A N 1
ATOM 615 C CA . MET A 1 85 ? 9.595 3.825 -7.710 1.00 94.06 85 MET A CA 1
ATOM 616 C C . MET A 1 85 ? 9.771 2.979 -6.446 1.00 94.06 85 MET A C 1
ATOM 618 O O . MET A 1 85 ? 9.385 3.422 -5.362 1.00 94.06 85 MET A O 1
ATOM 622 N N . ALA A 1 86 ? 10.391 1.802 -6.558 1.00 94.81 86 ALA A N 1
ATOM 623 C CA . ALA A 1 86 ? 10.626 0.933 -5.413 1.00 94.81 86 ALA A CA 1
ATOM 624 C C . ALA A 1 86 ? 11.554 1.580 -4.375 1.00 94.81 86 ALA A C 1
ATOM 626 O O . ALA A 1 86 ? 11.256 1.573 -3.180 1.00 94.81 86 ALA A O 1
ATOM 627 N N . VAL A 1 87 ? 12.649 2.192 -4.838 1.00 95.81 87 VAL A N 1
ATOM 628 C CA . VAL A 1 87 ? 13.603 2.920 -3.991 1.00 95.81 87 VAL A CA 1
ATOM 629 C C . VAL A 1 87 ? 12.938 4.132 -3.341 1.00 95.81 87 VAL A C 1
ATOM 631 O O . VAL A 1 87 ? 13.108 4.351 -2.142 1.00 95.81 87 VAL A O 1
ATOM 634 N N . ALA A 1 88 ? 12.141 4.897 -4.093 1.00 93.94 88 ALA A N 1
ATOM 635 C CA . ALA A 1 88 ? 11.412 6.041 -3.550 1.00 93.94 88 ALA A CA 1
ATOM 636 C C . ALA A 1 88 ? 10.407 5.620 -2.461 1.00 93.94 88 ALA A C 1
ATOM 638 O O . ALA A 1 88 ? 10.379 6.224 -1.385 1.00 93.94 88 ALA A O 1
ATOM 639 N N . GLY A 1 89 ? 9.630 4.557 -2.703 1.00 91.56 89 GLY A N 1
ATOM 640 C CA . GLY A 1 89 ? 8.708 3.981 -1.720 1.00 91.56 89 GLY A CA 1
ATOM 641 C C . GLY A 1 89 ? 9.434 3.473 -0.473 1.00 91.56 89 GLY A C 1
ATOM 642 O O . GLY A 1 89 ? 9.074 3.836 0.648 1.00 91.56 89 GLY A O 1
ATOM 643 N N . GLY A 1 90 ? 10.524 2.726 -0.658 1.00 91.94 90 GLY A N 1
ATOM 644 C CA . GLY A 1 90 ? 11.358 2.236 0.439 1.00 91.94 90 GLY A CA 1
ATOM 645 C C . GLY A 1 90 ? 11.982 3.360 1.266 1.00 91.94 90 GLY A C 1
ATOM 646 O O . GLY A 1 90 ? 11.992 3.280 2.491 1.00 91.94 90 GLY A O 1
ATOM 647 N N . ALA A 1 91 ? 12.421 4.452 0.635 1.00 93.00 91 ALA A N 1
ATOM 648 C CA . ALA A 1 91 ? 12.952 5.617 1.340 1.00 93.00 91 ALA A CA 1
ATOM 649 C C . ALA A 1 91 ? 11.890 6.317 2.204 1.00 93.00 91 ALA A C 1
ATOM 651 O O . ALA A 1 91 ? 12.202 6.787 3.298 1.00 93.00 91 ALA A O 1
ATOM 652 N N . VAL A 1 92 ? 10.638 6.393 1.740 1.00 90.62 92 VAL A N 1
ATOM 653 C CA . VAL A 1 92 ? 9.526 6.929 2.542 1.00 90.62 92 VAL A CA 1
ATOM 654 C C . VAL A 1 92 ? 9.253 6.025 3.740 1.00 90.62 92 VAL A C 1
ATOM 656 O O . VAL A 1 92 ? 9.204 6.524 4.860 1.00 90.62 92 VAL A O 1
ATOM 659 N N . VAL A 1 93 ? 9.159 4.709 3.535 1.00 90.50 93 VAL A N 1
ATOM 660 C CA . VAL A 1 93 ? 8.946 3.746 4.629 1.00 90.50 93 VAL A CA 1
ATOM 661 C C . VAL A 1 93 ? 10.091 3.799 5.643 1.00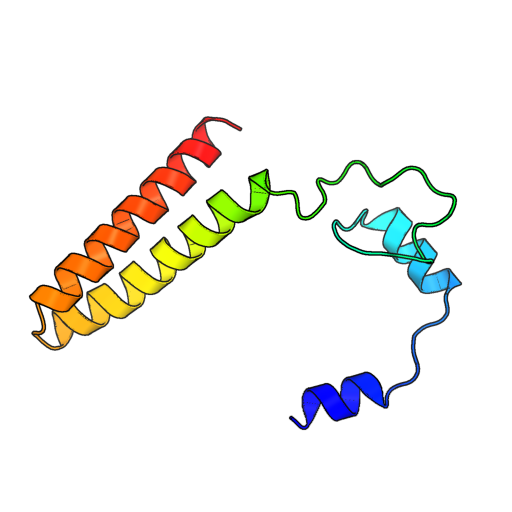 90.50 93 VAL A C 1
ATOM 663 O O . VAL A 1 93 ? 9.840 3.913 6.838 1.00 90.50 93 VAL A O 1
ATOM 666 N N . ALA A 1 94 ? 11.344 3.801 5.187 1.00 90.31 94 ALA A N 1
ATOM 667 C CA . ALA A 1 94 ? 12.513 3.875 6.060 1.00 90.31 94 ALA A CA 1
ATOM 668 C C . ALA A 1 94 ? 12.533 5.164 6.896 1.00 90.31 94 ALA A C 1
ATOM 670 O O . ALA A 1 94 ? 12.845 5.126 8.082 1.00 90.31 94 ALA A O 1
ATOM 671 N N . ARG A 1 95 ? 12.159 6.307 6.308 1.00 88.81 95 ARG A N 1
ATOM 672 C CA . ARG A 1 95 ? 12.063 7.578 7.043 1.00 88.81 95 ARG A CA 1
ATOM 673 C C . ARG A 1 95 ? 10.979 7.552 8.111 1.00 88.81 95 ARG A C 1
ATOM 675 O O . ARG A 1 95 ? 11.194 8.129 9.167 1.00 88.81 95 ARG A O 1
ATOM 682 N N . GLU A 1 96 ? 9.836 6.935 7.834 1.00 85.88 96 GLU A N 1
ATOM 683 C CA . GLU A 1 96 ? 8.752 6.807 8.815 1.00 85.88 96 GLU A CA 1
ATOM 684 C C . GLU A 1 96 ? 9.158 5.851 9.952 1.00 85.88 96 GLU A C 1
ATOM 686 O O . GLU A 1 96 ? 8.908 6.156 11.112 1.00 85.88 96 GLU A O 1
ATOM 691 N N . LEU A 1 97 ? 9.879 4.762 9.651 1.00 82.75 97 LEU A N 1
ATOM 692 C CA . LEU A 1 97 ? 10.404 3.833 10.664 1.00 82.75 97 LEU A CA 1
ATOM 693 C C . LEU A 1 97 ? 11.480 4.452 11.566 1.00 82.75 97 LEU A C 1
ATOM 695 O O . LEU A 1 97 ? 11.560 4.103 12.733 1.00 82.75 97 LEU A O 1
ATOM 699 N N . VAL A 1 98 ? 12.315 5.349 11.035 1.00 86.19 98 VAL A N 1
ATOM 700 C CA . VAL A 1 98 ? 13.368 6.032 11.813 1.00 86.19 98 VAL A CA 1
ATOM 701 C C . VAL A 1 98 ? 12.811 7.197 12.647 1.00 86.19 98 VAL A C 1
ATOM 703 O O . VAL A 1 98 ? 13.482 7.679 13.555 1.00 86.19 98 VAL A O 1
ATOM 706 N N . ARG A 1 99 ? 11.607 7.690 12.332 1.00 71.62 99 ARG A N 1
ATOM 707 C CA . ARG A 1 99 ? 10.978 8.844 13.002 1.00 71.62 99 ARG A CA 1
ATOM 708 C C . ARG A 1 99 ? 9.938 8.471 14.060 1.00 71.62 99 ARG A C 1
ATOM 710 O O . ARG A 1 99 ? 9.543 9.365 14.805 1.00 71.62 99 ARG A O 1
ATOM 717 N N . GLY A 1 100 ? 9.459 7.228 14.068 1.00 59.06 100 GLY A N 1
ATOM 718 C CA . GLY A 1 100 ? 8.537 6.694 15.078 1.00 59.06 100 GLY A CA 1
ATOM 719 C C . GLY A 1 100 ? 9.278 6.107 16.265 1.00 59.06 100 GLY A C 1
ATOM 720 O O . GLY A 1 100 ? 8.726 6.216 17.380 1.00 59.06 100 GLY A O 1
#

Sequence (100 aa):
ICWLTVTLLTRPVAMDRLRAFHARVGPGGIWGPVAAGRPAATGTGLAWGTLRPWAAGVAMTYGLTFGLGKALLGDWTAALVLLGMAVAGGAVVARELVRG

Radius of gyration: 20.16 Å; chains: 1; bounding box: 41×26×45 Å

Foldseek 3Di:
DVVVVVVVPDDDDDLVVLLVVCVVPLAADDPDPSCPPPDRRPPDHVDPVVVLLVVLVVLLVQLVVVLVVCVVVVNPVSNVVSVVSNVVSVVSNVVVVVVD

Secondary structure (DSSP, 8-state):
-HHHHHHHHSPPPPHHHHHHHHHHH---S--HHHHTTSPPPSS--S-HHHHHHHHHHHHHHHHHHHHHHHHHTT-HHHHHHHHHHHHHHHHHHHHHHHH-

pLDDT: mean 83.8, std 12.37, range [52.66, 95.81]

=== Feature glossary ===
Legend for the data blocks above and below:

— What the protein is —

The amino-acid sequence is the protein's primary structure: the linear order of residues from the N-terminus to the C-terminus, written in one-letter code. Everything else here — the 3D coordinates, the secondary structure, the domain annotations — is ultimately a consequence of this string.

Database cross-references. InterPro integrates a dozen domain/family signature databases into unified entries with residue-range hits. GO terms attach function/process/location labels with evidence codes. CATH codes position the fold in a four-level structural taxonomy. Organism is the NCBI-taxonomy species name.

— Where its atoms are —

The mmCIF block holds the 3D Cartesian coordinates of each backbone atom (N, Cα, C, O) in ångströms. mmCIF is the PDB's canonical archive format — a tagged-loop text representation of the atomic model.

The si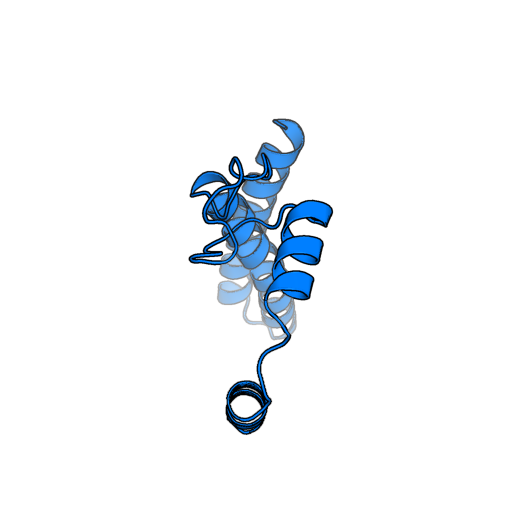x renders are orthographic views along the three Cartesian axes in both directions. Representation (cartoon, sticks, or surface) and color scheme (sequence-rainbow or by-chain) vary across proteins so the training set covers all the common visualization conventions.

— Local backbone conformation —

Secondary structure is the local, repeating backbone conformation. DSSP classifies it into eight states by reading the hydrogen-bond network: three helix types (H, G, I), two β types (E, B), two non-regular types (T, S), and unstructured coil (-).

SS3 is a coarse helix/strand/coil call (letters a/b/c) made by the P-SEA algorithm from inter-Cα distances and dihedrals. It is less detailed than DSSP but needs only Cα positions.

Backbone dihedral angles. Every residue except chain termini has a φ (preceding-C → N → Cα → C) and a ψ (N → Cα → C → next-N). They are reported in degrees following the IUPAC sign convention. Secondary structure is essentially a statement about which (φ, ψ) basin each residue occupies.

— Global shape and packing —

The geometric summary reports three shape descriptors. Rg (radius of gyration) measures how spread out the Cα atoms are about their centre of mass; compact globular proteins have small Rg, elongated or unfolded ones large. Cα contacts (<8 Å, |i−j|>4) count long-range residue pairs in spatial proximity — high for tightly packed folds, near zero for rods or random coil. The bounding-box extents give the protein's footprint along x, y, z in Å.

Solvent accessibility: the surface area of each residue that a 1.4 Å water probe can touch, in Å². When only backbone atoms are present the absolute values are lower than full-atom SASA (side chains contribute most of the area) and are flagged as backbone-only.

Plot images: a contact map (which residues are close in 3D, as an N×N binary image), a Ramachandran scatter (backbone torsion angles, revealing secondary-structure composition at a glance), and — for AlphaFold structures — a PAE heatmap (pairwise prediction confidence).

— Structural neighborhood —

Foldseek's 3Di representation compresses backbone geometry into a per-residue letter drawn from a learned twenty-state alphabet. It captures the tertiary interaction pattern around each residue — which residues are packed against it in space, regardless of where they are in sequence.

Structural nearest neighbors (via Foldseek easy-search vs the PDB). Reported per hit: target PDB id, E-value, and alignment TM-score. A TM-score above ~0.5 is the conventional threshold for 'same fold'.

— Confidence and disorder —

pLDDT (predicted Local Distance Difference Test) is AlphaFold's per-residue confidence score, ranging from 0 to 100. Values above 90 indicate high confidence (typically well-packed cores); 70–90 is confident; 50–70 low confidence; below 50 usually means the region is disordered or the prediction is unreliable there. AlphaFold stores pLDDT in the mmCIF B-factor column.

For experimental (PDB) structures, the B-factor (temperature factor) quantifies the positional spread of each atom in the crystal — a combination of thermal vibration and static disorder — in units of Å². High B-factors mark flexible loops or poorly resolved regions; low B-factors mark the rigid, well-ordered core.

Predicted Aligned Error (PAE) is an AlphaFold confidence matrix: entry (i, j) is the expected error in the position of residue j, in ångströms, when the prediction is superimposed on the true structure at residue i. Low PAE within a block of residues means that block is internally rigid and well-predicted; high PAE between two blocks means their relative placement is uncertain even if each block individually is confident.